Protein AF-A0A7J7DA00-F1 (afdb_monomer_lite)

Organism: Tripterygium wilfordii (NCBI:txid458696)

pLDDT: mean 71.49, std 14.01, range [32.88, 92.5]

InterPro domains:
  IPR002885 Pentatricopeptide repeat [PF01535] (1-26)
  IPR002885 Pentatricopeptide repeat [PS51375] (1-28)
  IPR002885 Pentatricopeptide repeat [TIGR00756] (1-30)
  IPR011990 Tetratricopeptide-like helical domain superfamily [G3DSA:1.25.40.10] (1-60)
  IPR011990 Tetratricopeptide-like helical domain superfamily [G3DSA:1.25.40.10] (61-172)
  IPR046960 Pentatricopeptide repeat-containing protein At4g14850-like, plant [PTHR47926] (1-162)

Foldseek 3Di:
DLLVCLVVLVLVVSVVVVVVCVVVPHDDDLSSLLSNLSSLLVPPPVLVVSLVVLCCCCVVPNVVSLDQSSLLSSLLSCLSVVNLVSNVVSQVPRPDHALSSLLSSLVSPLDDDDDVVVDDDLCPSPVSVVVCVVVVHDHDPSSLVSQCSSCVVVVVVVVNVVSVVVVVVVVVVPD

Radius of gyration: 18.1 Å; chains: 1; bounding box: 44×36×51 Å

Secondary structure (DSSP, 8-state):
-HHHHHHTT-HHHHHHHHHHHHHTTPPP-HHHHHHHHHHTTTSTTHHHHHHHHHHHHHHHH-GGG-SHHHHHHHHHHHHHHT-HHHHHHHHHH-SS--HHHHHHHHHHTTS--SSSTTS-----HHHHHHHHHHTTPPP-HHHHHHHHHHHHHHT-HHHHHHHHHHHHHHHTT--

Structure (mmCIF, N/CA/C/O backbone):
data_AF-A0A7J7DA00-F1
#
_entry.id   AF-A0A7J7DA00-F1
#
loop_
_atom_site.group_PDB
_atom_site.id
_atom_site.type_symbol
_atom_site.label_atom_id
_atom_site.label_alt_id
_atom_site.label_comp_id
_atom_site.label_asym_id
_atom_site.label_entity_id
_atom_site.label_seq_id
_atom_site.pdbx_PDB_ins_code
_atom_site.Cartn_x
_atom_site.Cartn_y
_atom_site.Cartn_z
_atom_site.occupancy
_atom_site.B_iso_or_equiv
_atom_site.auth_seq_id
_atom_site.auth_comp_id
_atom_site.auth_asym_id
_atom_site.auth_atom_id
_atom_site.pdbx_PDB_model_num
ATOM 1 N N . MET A 1 1 ? -17.900 -4.312 7.200 1.00 79.56 1 MET A N 1
ATOM 2 C CA . MET A 1 1 ? -18.636 -3.028 7.266 1.00 79.56 1 MET A CA 1
ATOM 3 C C . MET A 1 1 ? -17.811 -1.931 6.615 1.00 79.56 1 MET A C 1
ATOM 5 O O . MET A 1 1 ? -18.240 -1.470 5.575 1.00 79.56 1 MET A O 1
ATOM 9 N N . ILE A 1 2 ? -16.608 -1.619 7.118 1.00 84.06 2 ILE A N 1
ATOM 10 C CA . ILE A 1 2 ? -15.671 -0.651 6.505 1.00 84.06 2 ILE A CA 1
ATOM 11 C C . ILE A 1 2 ? -15.412 -0.944 5.014 1.00 84.06 2 ILE A C 1
ATOM 13 O O . ILE A 1 2 ? -15.634 -0.079 4.176 1.00 84.06 2 ILE A O 1
ATOM 17 N N . SER A 1 3 ? -15.076 -2.189 4.663 1.00 83.19 3 SER A N 1
ATOM 18 C CA . SER A 1 3 ? -14.908 -2.618 3.262 1.00 83.19 3 SER A CA 1
ATOM 19 C C . SER A 1 3 ? -16.155 -2.421 2.390 1.00 83.19 3 SER A C 1
ATOM 21 O O . SER A 1 3 ? -16.044 -2.146 1.202 1.00 83.19 3 SER A O 1
ATOM 23 N N . GLY A 1 4 ? -17.352 -2.526 2.974 1.00 84.12 4 GLY A N 1
ATOM 24 C CA . GLY A 1 4 ? -18.611 -2.293 2.267 1.00 84.12 4 GLY A CA 1
ATOM 25 C C . GLY A 1 4 ? -18.872 -0.813 1.989 1.00 84.12 4 GLY A C 1
ATOM 26 O O . GLY A 1 4 ? -19.427 -0.497 0.947 1.00 84.12 4 GLY A O 1
ATOM 27 N N . TYR A 1 5 ? -18.453 0.089 2.883 1.00 81.19 5 TYR A N 1
ATOM 28 C CA . TYR A 1 5 ? -18.522 1.536 2.640 1.00 81.19 5 TYR A CA 1
ATOM 29 C C . TYR A 1 5 ? -17.521 1.965 1.563 1.00 81.19 5 TYR A C 1
ATOM 31 O O . TYR A 1 5 ? -17.906 2.664 0.629 1.00 81.19 5 TYR A O 1
ATOM 39 N N . SER A 1 6 ? -16.289 1.452 1.641 1.00 81.19 6 SER A N 1
ATOM 40 C CA . SER A 1 6 ? -15.243 1.647 0.627 1.00 81.19 6 SER A CA 1
ATOM 41 C C . SER A 1 6 ? -15.719 1.229 -0.773 1.00 81.19 6 SER A C 1
ATOM 43 O O . SER A 1 6 ? -15.733 2.027 -1.704 1.00 81.19 6 SER A O 1
ATOM 45 N N . GLN A 1 7 ? -16.277 0.023 -0.914 1.00 81.56 7 GLN A N 1
ATOM 46 C CA . GLN A 1 7 ? -16.792 -0.466 -2.204 1.00 81.56 7 GLN A CA 1
ATOM 47 C C . GLN A 1 7 ? -17.951 0.356 -2.788 1.00 81.56 7 GLN A C 1
ATOM 49 O O . GLN A 1 7 ? -18.218 0.271 -3.986 1.00 81.56 7 GLN A O 1
ATOM 54 N N . MET A 1 8 ? -18.657 1.120 -1.955 1.00 83.19 8 MET A N 1
ATOM 55 C CA . MET A 1 8 ? -19.778 1.968 -2.367 1.00 83.19 8 MET A CA 1
ATOM 56 C C . MET A 1 8 ? -19.350 3.424 -2.620 1.00 83.19 8 MET A C 1
ATOM 58 O O . MET A 1 8 ? -20.204 4.251 -2.935 1.00 83.19 8 MET A O 1
ATOM 62 N N . GLY A 1 9 ? -18.052 3.737 -2.505 1.00 77.56 9 GLY A N 1
ATOM 63 C CA . GLY A 1 9 ? -17.497 5.078 -2.712 1.00 77.56 9 GLY A CA 1
ATOM 64 C C . GLY A 1 9 ? -17.714 6.034 -1.536 1.00 77.56 9 GLY A C 1
ATOM 65 O O . GLY A 1 9 ? -17.613 7.247 -1.703 1.00 77.56 9 GLY A O 1
ATOM 66 N N . TYR A 1 10 ? -18.036 5.512 -0.351 1.00 83.31 10 TYR A N 1
ATOM 67 C CA . TYR A 1 10 ? -18.192 6.294 0.879 1.00 83.31 10 TYR A CA 1
ATOM 68 C C . TYR A 1 10 ? -16.864 6.351 1.648 1.00 83.31 10 TYR A C 1
ATOM 70 O O . TYR A 1 10 ? -16.741 5.828 2.761 1.00 83.31 10 TYR A O 1
ATOM 78 N N . ALA A 1 11 ? -15.853 6.950 1.012 1.00 80.06 11 ALA A N 1
ATOM 79 C CA . ALA A 1 11 ? -14.477 7.018 1.503 1.00 80.06 11 ALA A CA 1
ATOM 80 C C . ALA A 1 11 ? -14.369 7.673 2.887 1.00 80.06 11 ALA A C 1
ATOM 82 O O . ALA A 1 11 ? -13.728 7.142 3.798 1.00 80.06 11 ALA A O 1
ATOM 83 N N . ALA A 1 12 ? -15.039 8.814 3.072 1.00 81.06 12 ALA A N 1
ATOM 84 C CA . ALA A 1 12 ? -15.002 9.571 4.319 1.00 81.06 12 ALA A CA 1
ATOM 85 C C . ALA A 1 12 ? -15.621 8.782 5.484 1.00 81.06 12 ALA A C 1
ATOM 87 O O . ALA A 1 12 ? -15.053 8.728 6.574 1.00 81.06 12 ALA A O 1
ATOM 88 N N . GLU A 1 13 ? -16.749 8.115 5.247 1.00 85.94 13 GLU A N 1
ATOM 89 C CA . GLU A 1 13 ? -17.441 7.297 6.238 1.00 85.94 13 GLU A CA 1
ATOM 90 C C . GLU A 1 13 ? -16.648 6.034 6.588 1.00 85.94 13 GLU A C 1
ATOM 92 O O . GLU A 1 13 ? -16.599 5.642 7.756 1.00 85.94 13 GLU A O 1
ATOM 97 N N . ALA A 1 14 ? -15.996 5.402 5.604 1.00 86.94 14 ALA A N 1
ATOM 98 C CA . ALA A 1 14 ? -15.120 4.254 5.835 1.00 86.94 14 ALA A CA 1
ATOM 99 C C . ALA A 1 14 ? -13.934 4.626 6.742 1.00 86.94 14 ALA A C 1
ATOM 101 O O . ALA A 1 14 ? -13.617 3.896 7.685 1.00 86.94 14 ALA A O 1
ATOM 102 N N . VAL A 1 15 ? -13.326 5.788 6.493 1.00 83.94 15 VAL A N 1
ATOM 103 C CA . VAL A 1 15 ? -12.248 6.353 7.311 1.00 83.94 15 VAL A CA 1
ATOM 104 C C . VAL A 1 15 ? -12.732 6.720 8.717 1.00 83.94 15 VAL A C 1
ATOM 106 O O . VAL A 1 15 ? -12.056 6.409 9.697 1.00 83.94 15 VAL A O 1
ATOM 109 N N . GLU A 1 16 ? -13.900 7.351 8.847 1.00 86.62 16 GLU A N 1
ATOM 110 C CA . GLU A 1 16 ? -14.461 7.708 10.155 1.00 86.62 16 GLU A CA 1
ATOM 111 C C . GLU A 1 16 ? -14.740 6.455 10.997 1.00 86.62 16 GLU A C 1
ATOM 113 O O . GLU A 1 16 ? -14.375 6.386 12.173 1.00 86.62 16 GLU A O 1
ATOM 118 N N . LEU A 1 17 ? -15.335 5.429 10.382 1.00 89.00 17 LEU A N 1
ATOM 119 C CA . LEU A 1 17 ? -15.572 4.134 11.017 1.00 89.00 17 LEU A CA 1
ATOM 120 C C . LEU A 1 17 ? -14.273 3.466 11.464 1.00 89.00 17 LEU A C 1
ATOM 122 O O . LEU A 1 17 ? -14.231 2.876 12.543 1.00 89.00 17 LEU A O 1
ATOM 126 N N . PHE A 1 18 ? -13.216 3.577 10.664 1.00 88.56 18 PHE A N 1
ATOM 127 C CA . PHE A 1 18 ? -11.895 3.090 11.034 1.00 88.56 18 PHE A CA 1
ATOM 128 C C . PHE A 1 18 ? -11.304 3.854 12.229 1.00 88.56 18 PHE A C 1
ATOM 130 O O . PHE A 1 18 ? -10.743 3.238 13.135 1.00 88.56 18 PHE A O 1
ATOM 137 N N . GLY A 1 19 ? -11.470 5.178 12.274 1.00 88.00 19 GLY A N 1
ATOM 138 C CA . GLY A 1 19 ? -11.082 5.996 13.425 1.00 88.00 19 GLY A CA 1
ATOM 139 C C . GLY A 1 19 ? -11.775 5.539 14.710 1.00 88.00 19 GLY A C 1
ATOM 140 O O . GLY A 1 19 ? -11.104 5.230 15.693 1.00 88.00 19 GLY A O 1
ATOM 141 N N . ARG A 1 20 ? -13.104 5.383 14.669 1.00 90.50 20 ARG A N 1
ATOM 142 C CA . ARG A 1 20 ? -13.893 4.901 15.817 1.00 90.50 20 ARG A CA 1
ATOM 143 C C . ARG A 1 20 ? -13.506 3.490 16.248 1.00 90.50 20 ARG A C 1
ATOM 145 O O . ARG A 1 20 ? -13.343 3.241 17.434 1.00 90.5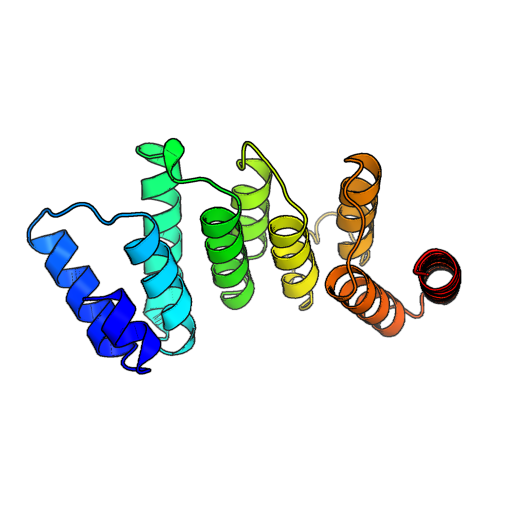0 20 ARG A O 1
ATOM 152 N N . MET A 1 21 ? -13.290 2.581 15.294 1.00 90.69 21 MET A N 1
ATOM 153 C CA . MET A 1 21 ? -12.823 1.220 15.575 1.00 90.69 21 MET A CA 1
ATOM 154 C C . MET A 1 21 ? -11.542 1.226 16.423 1.00 90.69 21 MET A C 1
ATOM 156 O O . MET A 1 21 ? -11.424 0.454 17.373 1.00 90.69 21 MET A O 1
ATOM 160 N N . ARG A 1 22 ? -10.604 2.125 16.103 1.00 88.31 22 ARG A N 1
ATOM 161 C CA . ARG A 1 22 ? -9.348 2.283 16.844 1.00 88.31 22 ARG A CA 1
ATOM 162 C C . ARG A 1 22 ? -9.550 2.910 18.221 1.00 88.31 22 ARG A C 1
ATOM 164 O O . ARG A 1 22 ? -8.912 2.466 19.171 1.00 88.31 22 ARG A O 1
ATOM 171 N N . GLU A 1 23 ? -10.407 3.924 18.335 1.00 89.94 23 GLU A N 1
ATOM 172 C CA . GLU A 1 23 ? -10.745 4.565 19.617 1.00 89.94 23 GLU A CA 1
ATOM 173 C C . GLU A 1 23 ? -11.422 3.590 20.587 1.00 89.94 23 GLU A C 1
ATOM 175 O O . GLU A 1 23 ? -11.112 3.583 21.777 1.00 89.94 23 GLU A O 1
ATOM 180 N N . ASP A 1 24 ? -12.266 2.704 20.059 1.00 92.50 24 ASP A N 1
ATOM 181 C CA . ASP A 1 24 ? -12.930 1.637 20.810 1.00 92.50 24 ASP A CA 1
ATOM 182 C C . ASP A 1 24 ? -11.985 0.461 21.149 1.00 92.50 24 ASP A C 1
ATOM 184 O O . ASP A 1 24 ? -12.378 -0.483 21.838 1.00 92.50 24 ASP A O 1
ATOM 188 N N . GLY A 1 25 ? -10.727 0.507 20.695 1.00 86.94 25 GLY A N 1
ATOM 189 C CA . GLY A 1 25 ? -9.692 -0.481 21.006 1.00 86.94 25 GLY A CA 1
ATOM 190 C C . GLY A 1 25 ? -9.754 -1.766 20.178 1.00 86.94 25 GLY A C 1
ATOM 191 O O . GLY A 1 25 ? -9.120 -2.756 20.547 1.00 86.94 25 GLY A O 1
ATOM 192 N N . PHE A 1 26 ? -10.495 -1.780 19.069 1.00 88.38 26 PHE A N 1
ATOM 193 C CA . PHE A 1 26 ? -10.525 -2.922 18.160 1.00 88.38 26 PHE A CA 1
ATOM 194 C C . PHE A 1 26 ? -9.336 -2.888 17.193 1.00 88.38 26 PHE A C 1
ATOM 196 O O . PHE A 1 26 ? -9.024 -1.861 16.589 1.00 88.38 26 PHE A O 1
ATOM 203 N N . GLU A 1 27 ? -8.689 -4.039 17.007 1.00 85.69 27 GLU A N 1
ATOM 204 C CA . GLU A 1 27 ? -7.587 -4.176 16.053 1.00 85.69 27 GLU A CA 1
ATOM 205 C C . GLU A 1 27 ? -8.111 -4.397 14.629 1.00 85.69 27 GLU A C 1
ATOM 207 O O . GLU A 1 27 ? -8.943 -5.287 14.419 1.00 85.69 27 GLU A O 1
ATOM 212 N N . PRO A 1 28 ? -7.637 -3.621 13.639 1.00 87.50 28 PRO A N 1
ATOM 213 C CA . PRO A 1 28 ? -8.006 -3.837 12.251 1.00 87.50 28 PRO A CA 1
ATOM 214 C C . PRO A 1 28 ? -7.351 -5.100 11.690 1.00 87.50 28 PRO A C 1
ATOM 216 O O . PRO A 1 28 ? -6.196 -5.411 11.987 1.00 87.50 28 PRO A O 1
ATOM 219 N N . ASP A 1 29 ? -8.098 -5.810 10.849 1.00 87.19 29 ASP A N 1
ATOM 220 C CA . ASP A 1 29 ? -7.594 -6.938 10.070 1.00 87.19 29 ASP A CA 1
ATOM 221 C C . ASP A 1 29 ? -7.036 -6.483 8.709 1.00 87.19 29 ASP A C 1
ATOM 223 O O . ASP A 1 29 ? -7.133 -5.314 8.324 1.00 87.19 29 ASP A O 1
ATOM 227 N N . GLU A 1 30 ? -6.445 -7.420 7.965 1.00 85.56 30 GLU A N 1
ATOM 228 C CA . GLU A 1 30 ? -5.869 -7.163 6.640 1.00 85.56 30 GLU A CA 1
ATOM 229 C C . GLU A 1 30 ? -6.869 -6.485 5.693 1.00 85.56 30 GLU A C 1
ATOM 231 O O . GLU A 1 30 ? -6.546 -5.484 5.057 1.00 85.56 30 GLU A O 1
ATOM 236 N N . ILE A 1 31 ? -8.097 -7.007 5.628 1.00 87.19 31 ILE A N 1
ATOM 237 C CA . ILE A 1 31 ? -9.137 -6.515 4.720 1.00 87.19 31 ILE A CA 1
ATOM 238 C C . ILE A 1 31 ? -9.513 -5.080 5.084 1.00 87.19 31 ILE A C 1
ATOM 240 O O . ILE A 1 31 ? -9.673 -4.240 4.197 1.00 87.19 31 ILE A O 1
ATOM 244 N N . THR A 1 32 ? -9.639 -4.786 6.376 1.00 88.38 32 THR A N 1
ATOM 245 C CA . THR A 1 32 ? -9.924 -3.443 6.879 1.00 88.38 32 THR A CA 1
ATOM 246 C C . THR A 1 32 ? -8.815 -2.481 6.477 1.00 88.38 32 THR A C 1
ATOM 248 O O . THR A 1 32 ? -9.102 -1.446 5.884 1.00 88.38 32 THR A O 1
ATOM 251 N N . LEU A 1 33 ? -7.555 -2.840 6.726 1.00 87.31 33 LEU A N 1
ATOM 252 C CA . LEU A 1 33 ? -6.402 -2.005 6.394 1.00 87.31 33 LEU A CA 1
ATOM 253 C C . LEU A 1 33 ? -6.295 -1.735 4.886 1.00 87.31 33 LEU A C 1
ATOM 255 O O . LEU A 1 33 ? -6.186 -0.578 4.490 1.00 87.31 33 LEU A O 1
ATOM 259 N N . VAL A 1 34 ? -6.395 -2.769 4.042 1.00 86.56 34 VAL A N 1
ATOM 260 C CA . VAL A 1 34 ? -6.352 -2.608 2.576 1.00 86.56 34 VAL A CA 1
ATOM 261 C C . VAL A 1 34 ? -7.507 -1.738 2.080 1.00 86.56 34 VAL A C 1
ATOM 263 O O . VAL A 1 34 ? -7.293 -0.873 1.234 1.00 86.56 34 VAL A O 1
ATOM 266 N N . SER A 1 35 ? -8.715 -1.925 2.623 1.00 86.56 35 SER A N 1
ATOM 267 C CA . SER A 1 35 ? -9.882 -1.127 2.225 1.00 86.56 35 SER A CA 1
ATOM 268 C C . SER A 1 35 ? -9.661 0.354 2.528 1.00 86.56 35 SER A C 1
ATOM 270 O O . SER A 1 35 ? -9.833 1.189 1.651 1.00 86.56 35 SER A O 1
ATOM 272 N N . VAL A 1 36 ? -9.220 0.693 3.743 1.00 85.81 36 VAL A N 1
ATOM 273 C CA . VAL A 1 36 ? -9.035 2.100 4.142 1.00 85.81 36 VAL A CA 1
ATOM 274 C C . VAL A 1 36 ? -7.845 2.737 3.409 1.00 85.81 36 VAL A C 1
ATOM 276 O O . VAL A 1 36 ? -7.928 3.901 3.027 1.00 85.81 36 VAL A O 1
ATOM 279 N N . LEU A 1 37 ? -6.770 1.984 3.134 1.00 84.31 37 LEU A N 1
ATOM 280 C CA . LEU A 1 37 ? -5.656 2.457 2.295 1.00 84.31 37 LEU A CA 1
ATOM 281 C C . LEU A 1 37 ? -6.097 2.777 0.853 1.00 84.31 37 LEU A C 1
ATOM 283 O O . LEU A 1 37 ? -5.520 3.667 0.230 1.00 84.31 37 LEU A O 1
ATOM 287 N N . GLY A 1 38 ? -7.114 2.086 0.327 1.00 79.44 38 GLY A N 1
ATOM 288 C CA . GLY A 1 38 ? -7.700 2.370 -0.987 1.00 79.44 38 GLY A CA 1
ATOM 289 C C . GLY A 1 38 ? -8.454 3.703 -1.038 1.00 79.44 38 GLY A C 1
ATOM 290 O O . GLY A 1 38 ? -8.290 4.462 -1.990 1.00 79.44 38 GLY A O 1
ATOM 291 N N . GLU A 1 39 ? -9.198 4.025 0.023 1.00 76.38 39 GLU A N 1
ATOM 292 C CA . GLU A 1 39 ? -10.002 5.256 0.141 1.00 76.38 39 GLU A CA 1
ATOM 293 C C . GLU A 1 39 ? -9.163 6.525 0.367 1.00 76.38 39 GLU A C 1
ATOM 295 O O . GLU A 1 39 ? -9.647 7.651 0.257 1.00 76.38 39 GLU A O 1
ATOM 300 N N . CYS A 1 40 ? -7.877 6.363 0.676 1.00 68.69 40 CYS A N 1
ATOM 301 C CA . CYS A 1 40 ? -6.957 7.456 0.979 1.00 68.69 40 CYS A CA 1
ATOM 302 C C . CYS A 1 40 ? -6.681 8.407 -0.204 1.00 68.69 40 CYS A C 1
ATOM 304 O O . CYS A 1 40 ? -6.041 9.442 -0.017 1.00 68.69 40 CYS A O 1
ATOM 306 N N . GLU A 1 41 ? -7.144 8.078 -1.413 1.00 64.06 41 GLU A N 1
ATOM 307 C CA . GLU A 1 41 ? -7.083 8.967 -2.578 1.00 64.06 41 GLU A CA 1
ATOM 308 C C . GLU A 1 41 ? -8.058 10.150 -2.466 1.00 64.06 41 GLU A C 1
ATOM 310 O O . GLU A 1 41 ? -7.699 11.266 -2.842 1.00 64.06 41 GLU A O 1
ATOM 315 N N . ASP A 1 42 ? -9.232 9.933 -1.867 1.00 59.94 42 ASP A N 1
ATOM 316 C CA . ASP A 1 42 ? -10.304 10.933 -1.795 1.00 59.94 42 ASP A CA 1
ATOM 317 C C . ASP A 1 42 ? -10.208 11.838 -0.555 1.00 59.94 42 ASP A C 1
ATOM 319 O O . ASP A 1 42 ? -10.825 12.905 -0.498 1.00 59.94 42 ASP A O 1
ATOM 323 N N . VAL A 1 43 ? -9.406 11.449 0.444 1.00 58.47 43 VAL A N 1
ATOM 324 C CA . VAL A 1 43 ? -9.367 12.096 1.767 1.00 58.47 43 VAL A CA 1
ATOM 325 C C . VAL A 1 43 ? -7.982 12.691 2.075 1.00 58.47 43 VAL A C 1
ATOM 327 O O . VAL A 1 43 ? -7.289 12.262 2.992 1.00 58.47 43 VAL A O 1
ATOM 330 N N . GLY A 1 44 ? -7.589 13.713 1.304 1.00 64.56 44 GLY A N 1
ATOM 331 C CA . GLY A 1 44 ? -6.499 14.682 1.564 1.00 64.56 44 GLY A CA 1
ATOM 332 C C . GLY A 1 44 ? -5.376 14.294 2.554 1.00 64.56 44 GLY A C 1
ATOM 333 O O . GLY A 1 44 ? -4.610 13.364 2.312 1.00 64.56 44 GLY A O 1
ATOM 334 N N . ASP A 1 45 ? -5.246 15.050 3.658 1.00 61.41 45 ASP A N 1
ATOM 335 C CA . ASP A 1 45 ? -4.177 14.934 4.686 1.00 61.41 45 ASP A CA 1
ATOM 336 C C . ASP A 1 45 ? -4.179 13.607 5.468 1.00 61.41 45 ASP A C 1
ATOM 338 O O . ASP A 1 45 ? -3.219 13.261 6.167 1.00 61.41 45 ASP A O 1
ATOM 342 N N . LEU A 1 46 ? -5.254 12.832 5.343 1.00 65.19 46 LEU A N 1
ATOM 343 C CA . LEU A 1 46 ? -5.386 11.533 5.990 1.00 65.19 46 LEU A CA 1
ATOM 344 C C . LEU A 1 46 ? -4.457 10.489 5.353 1.00 65.19 46 LEU A C 1
ATOM 346 O O . LEU A 1 46 ? -4.075 9.515 5.994 1.00 65.19 46 LEU A O 1
ATOM 350 N N . ARG A 1 47 ? -4.022 10.751 4.116 1.00 63.88 47 ARG A N 1
ATOM 351 C CA . ARG A 1 47 ? -3.141 9.902 3.314 1.00 63.88 47 ARG A CA 1
ATOM 352 C C . ARG A 1 47 ? -1.781 9.639 3.967 1.00 63.88 47 ARG A C 1
ATOM 354 O O . ARG A 1 47 ? -1.361 8.494 4.063 1.00 63.88 47 ARG A O 1
ATOM 361 N N . LEU A 1 48 ? -1.120 10.676 4.485 1.00 65.06 48 LEU A N 1
ATOM 362 C CA . LEU A 1 48 ? 0.195 10.535 5.128 1.00 65.06 48 LEU A CA 1
ATOM 363 C C . LEU A 1 48 ? 0.090 9.915 6.527 1.00 65.06 48 LEU A C 1
ATOM 365 O O . LEU A 1 48 ? 0.905 9.080 6.913 1.00 65.06 48 LEU A O 1
ATOM 369 N N . THR A 1 49 ? -0.929 10.311 7.289 1.00 72.81 49 THR A N 1
ATOM 370 C CA . THR A 1 49 ? -1.100 9.874 8.681 1.00 72.81 49 THR A CA 1
ATOM 371 C C . THR A 1 49 ? -1.573 8.428 8.779 1.00 72.81 49 THR A C 1
ATOM 373 O O . THR A 1 49 ? -1.060 7.679 9.611 1.00 72.81 49 THR A O 1
ATOM 376 N N . LEU A 1 50 ? -2.501 8.009 7.914 1.00 79.12 50 LEU A N 1
ATOM 377 C CA . LEU A 1 50 ? -2.955 6.624 7.859 1.00 79.12 50 LEU A CA 1
ATOM 378 C C . LEU A 1 50 ? -1.851 5.702 7.351 1.00 79.12 50 LEU A C 1
ATOM 380 O O . LEU A 1 50 ? -1.620 4.656 7.946 1.00 79.12 50 LEU A O 1
ATOM 384 N N . GLY A 1 51 ? -1.160 6.105 6.285 1.00 78.88 51 GLY A N 1
ATOM 385 C CA . GLY A 1 51 ? -0.080 5.331 5.693 1.00 78.88 51 GLY A CA 1
ATOM 386 C C . GLY A 1 51 ? 1.037 5.014 6.675 1.00 78.88 51 GLY A C 1
ATOM 387 O O . GLY A 1 51 ? 1.334 3.846 6.923 1.00 78.88 51 GLY A O 1
ATOM 388 N N . SER A 1 52 ? 1.581 6.055 7.313 1.00 79.00 52 SER A N 1
ATOM 389 C CA . SER A 1 52 ? 2.625 5.898 8.331 1.00 79.00 52 SER A CA 1
ATOM 390 C C . SER A 1 52 ? 2.149 5.071 9.526 1.00 79.00 52 SER A C 1
ATOM 392 O O . SER A 1 52 ? 2.892 4.222 10.015 1.00 79.00 52 SER A O 1
ATOM 394 N N . TRP A 1 53 ? 0.908 5.276 9.985 1.00 85.94 53 TRP A N 1
ATOM 395 C CA . TRP A 1 53 ? 0.361 4.485 11.087 1.00 85.94 53 TRP A CA 1
ATOM 396 C C . TRP A 1 53 ? 0.211 3.008 10.712 1.00 85.94 53 TRP A C 1
ATOM 398 O O . TRP A 1 53 ? 0.581 2.143 11.502 1.00 85.94 53 TRP A O 1
ATOM 408 N N . THR A 1 54 ? -0.305 2.705 9.518 1.00 84.50 54 THR A N 1
ATOM 409 C CA . THR A 1 54 ? -0.473 1.324 9.055 1.00 84.50 54 THR A CA 1
ATOM 410 C C . THR A 1 54 ? 0.878 0.654 8.830 1.00 84.50 54 THR A C 1
ATOM 412 O O . THR A 1 54 ? 1.040 -0.499 9.229 1.00 84.50 54 THR A O 1
ATOM 415 N N . GLU A 1 55 ? 1.870 1.358 8.269 1.00 83.31 55 GLU A N 1
ATOM 416 C CA . GLU A 1 55 ? 3.237 0.834 8.172 1.00 83.31 55 GLU A CA 1
ATOM 417 C C . GLU A 1 55 ? 3.777 0.495 9.567 1.00 83.31 55 GLU A C 1
ATOM 419 O O . GLU A 1 55 ? 4.221 -0.629 9.790 1.00 83.31 55 GLU A O 1
ATOM 424 N N . GLU A 1 56 ? 3.707 1.422 10.526 1.00 84.81 56 GLU A N 1
ATOM 425 C CA . GLU A 1 56 ? 4.199 1.196 11.890 1.00 84.81 56 GLU A CA 1
ATOM 426 C C . GLU A 1 56 ? 3.454 0.049 12.589 1.00 84.81 56 GLU A C 1
ATOM 428 O O . GLU A 1 56 ? 4.078 -0.793 13.237 1.00 84.81 56 GLU A O 1
ATOM 433 N N . PHE A 1 57 ? 2.136 -0.039 12.411 1.00 86.38 57 PHE A N 1
ATOM 434 C CA . PHE A 1 57 ? 1.304 -1.098 12.976 1.00 86.38 57 PHE A CA 1
ATOM 435 C C . PHE A 1 57 ? 1.693 -2.482 12.437 1.00 86.38 57 PHE A C 1
ATOM 437 O O . PHE A 1 57 ? 1.928 -3.415 13.215 1.00 86.38 57 PHE A O 1
ATOM 444 N N . VAL A 1 58 ? 1.815 -2.612 11.112 1.00 84.69 58 VAL A N 1
ATOM 445 C CA . VAL A 1 58 ? 2.176 -3.876 10.458 1.00 84.69 58 VAL A CA 1
ATOM 446 C C . VAL A 1 58 ? 3.627 -4.248 10.768 1.00 84.69 58 VAL A C 1
ATOM 448 O O . VAL A 1 58 ? 3.900 -5.376 11.177 1.00 84.69 58 VAL A O 1
ATOM 451 N N . MET A 1 59 ? 4.560 -3.303 10.646 1.00 80.19 59 MET A N 1
ATOM 452 C CA . MET A 1 59 ? 5.991 -3.548 10.853 1.00 80.19 59 MET A CA 1
ATOM 453 C C . MET A 1 59 ? 6.365 -3.773 12.321 1.00 80.19 59 MET A C 1
ATOM 455 O O . MET A 1 59 ? 7.292 -4.530 12.604 1.00 80.19 59 MET A O 1
ATOM 459 N N . GLY A 1 60 ? 5.684 -3.100 13.249 1.00 78.56 60 GLY A N 1
ATOM 460 C CA . GLY A 1 60 ? 5.993 -3.149 14.676 1.00 78.56 60 GLY A CA 1
ATOM 461 C C . GLY A 1 60 ? 5.422 -4.377 15.373 1.00 78.56 60 GLY A C 1
ATOM 462 O O . GLY A 1 60 ? 6.110 -4.982 16.190 1.00 78.56 60 GLY A O 1
ATOM 463 N N . ASN A 1 61 ? 4.185 -4.765 15.038 1.00 74.12 61 ASN A N 1
ATOM 464 C CA . ASN A 1 61 ? 3.438 -5.743 15.835 1.00 74.12 61 ASN A CA 1
ATOM 465 C C . ASN A 1 61 ? 2.745 -6.846 15.022 1.00 74.12 61 ASN A C 1
ATOM 467 O O . ASN A 1 61 ? 2.281 -7.815 15.621 1.00 74.12 61 ASN A O 1
ATOM 471 N N . LYS A 1 62 ? 2.642 -6.723 13.691 1.00 79.56 62 LYS A N 1
ATOM 472 C CA . LYS A 1 62 ? 1.789 -7.595 12.862 1.00 79.56 62 LYS A CA 1
ATOM 473 C C . LYS A 1 62 ? 2.435 -7.970 11.522 1.00 79.56 62 LYS A C 1
ATOM 475 O O . LYS A 1 62 ? 1.783 -7.941 10.483 1.00 79.56 62 LYS A O 1
ATOM 480 N N . MET A 1 63 ? 3.708 -8.375 11.538 1.00 73.12 63 MET A N 1
ATOM 481 C CA . MET A 1 63 ? 4.453 -8.786 10.330 1.00 73.12 63 MET A CA 1
ATOM 482 C C . MET A 1 63 ? 3.767 -9.913 9.537 1.00 73.12 63 MET A C 1
ATOM 484 O O . MET A 1 63 ? 3.984 -10.042 8.338 1.00 73.12 63 MET A O 1
ATOM 488 N N . GLU A 1 64 ? 2.915 -10.712 10.180 1.00 78.81 64 GLU A N 1
ATOM 489 C CA . GLU A 1 64 ? 2.075 -11.725 9.526 1.00 78.81 64 GLU A CA 1
ATOM 490 C C . GLU A 1 64 ? 1.050 -11.143 8.537 1.00 78.81 64 GLU A C 1
ATOM 492 O O . GLU A 1 64 ? 0.680 -11.819 7.581 1.00 78.81 64 GLU A O 1
ATOM 497 N N . LEU A 1 65 ? 0.641 -9.881 8.720 1.00 78.31 65 LEU A N 1
ATOM 498 C CA . LEU A 1 65 ? -0.225 -9.153 7.788 1.00 78.31 65 LEU A CA 1
ATOM 499 C C . LEU A 1 65 ? 0.551 -8.622 6.571 1.00 78.31 65 LEU A C 1
ATOM 501 O O . LEU A 1 65 ? -0.063 -8.200 5.594 1.00 78.31 65 LEU A O 1
ATOM 505 N N . MET A 1 66 ? 1.891 -8.638 6.602 1.00 82.12 66 MET A N 1
ATOM 506 C CA . MET A 1 66 ? 2.743 -8.160 5.508 1.00 82.12 66 MET A CA 1
ATOM 507 C C . MET A 1 66 ? 2.841 -9.205 4.389 1.00 82.12 66 MET A C 1
ATOM 509 O O . MET A 1 66 ? 3.864 -9.868 4.193 1.00 82.12 66 MET A O 1
ATOM 513 N N . ASN A 1 67 ? 1.753 -9.350 3.640 1.00 83.62 67 ASN A N 1
ATOM 514 C CA . ASN A 1 67 ? 1.691 -10.153 2.425 1.00 83.62 67 ASN A CA 1
ATOM 515 C C . ASN A 1 67 ? 1.782 -9.271 1.164 1.00 83.62 67 ASN A C 1
ATOM 517 O O . ASN A 1 67 ? 1.916 -8.047 1.238 1.00 83.62 67 ASN A O 1
ATOM 521 N N . SER A 1 68 ? 1.726 -9.891 -0.016 1.00 82.62 68 SER A N 1
ATOM 522 C CA . SER A 1 68 ? 1.848 -9.175 -1.290 1.00 82.62 68 SER A CA 1
ATOM 523 C C . SER A 1 68 ? 0.721 -8.167 -1.538 1.00 82.62 68 SER A C 1
ATOM 525 O O . SER A 1 68 ? 0.992 -7.117 -2.114 1.00 82.62 68 SER A O 1
ATOM 527 N N . TYR A 1 69 ? -0.497 -8.420 -1.047 1.00 84.00 69 TYR A N 1
ATOM 528 C CA . TYR A 1 69 ? -1.619 -7.483 -1.155 1.00 84.00 69 TYR A CA 1
ATOM 529 C C . TYR A 1 69 ? -1.413 -6.263 -0.256 1.00 84.00 69 TYR A C 1
ATOM 531 O O . TYR A 1 69 ? -1.407 -5.141 -0.759 1.00 84.00 69 TYR A O 1
ATOM 539 N N . MET A 1 70 ? -1.149 -6.474 1.035 1.00 86.69 70 MET A N 1
ATOM 540 C CA . MET A 1 70 ? -0.882 -5.400 1.996 1.00 86.69 70 MET A CA 1
ATOM 541 C C . MET A 1 70 ? 0.304 -4.533 1.570 1.00 86.69 70 MET A C 1
ATOM 543 O O . MET A 1 70 ? 0.201 -3.309 1.520 1.00 86.69 70 MET A O 1
ATOM 547 N N . GLY A 1 71 ? 1.425 -5.163 1.209 1.00 85.56 71 GLY A N 1
ATOM 548 C CA . GLY A 1 71 ? 2.608 -4.432 0.770 1.00 85.56 71 GLY A CA 1
ATOM 549 C C . GLY A 1 71 ? 2.371 -3.675 -0.533 1.00 85.56 71 GLY A C 1
ATOM 550 O O . GLY A 1 71 ? 2.804 -2.534 -0.649 1.00 85.56 71 GLY A O 1
ATOM 551 N N . SER A 1 72 ? 1.620 -4.246 -1.485 1.00 84.94 72 SER A N 1
ATOM 552 C CA . SER A 1 72 ? 1.236 -3.510 -2.695 1.00 84.94 72 SER A CA 1
ATOM 553 C C . SER A 1 72 ? 0.344 -2.306 -2.384 1.00 84.94 72 SER A C 1
ATOM 555 O O . SER A 1 72 ? 0.572 -1.248 -2.956 1.00 84.94 72 SER A O 1
ATOM 557 N N . ALA A 1 73 ? -0.599 -2.422 -1.441 1.00 86.31 73 ALA A N 1
ATOM 558 C CA . ALA A 1 73 ? -1.477 -1.325 -1.033 1.00 86.31 73 ALA A CA 1
ATOM 559 C C . ALA A 1 73 ? -0.708 -0.194 -0.330 1.00 86.31 73 ALA A C 1
ATOM 561 O O . ALA A 1 73 ? -0.950 0.977 -0.612 1.00 86.31 73 ALA A O 1
ATOM 562 N N . LEU A 1 74 ? 0.253 -0.533 0.537 1.00 84.94 74 LEU A N 1
ATOM 563 C CA . LEU A 1 74 ? 1.137 0.441 1.183 1.00 84.94 74 LEU A CA 1
ATOM 564 C C . LEU A 1 74 ? 2.041 1.152 0.168 1.00 84.94 74 LEU A C 1
ATOM 566 O O . LEU A 1 74 ? 2.085 2.376 0.159 1.00 84.94 74 LEU A O 1
ATOM 570 N N . ILE A 1 75 ? 2.687 0.409 -0.738 1.00 83.19 75 ILE A N 1
ATOM 571 C CA . ILE A 1 75 ? 3.512 0.980 -1.818 1.00 83.19 75 ILE A CA 1
ATOM 572 C C . ILE A 1 75 ? 2.674 1.883 -2.731 1.00 83.19 75 ILE A C 1
ATOM 574 O O . ILE A 1 75 ? 3.134 2.950 -3.137 1.00 83.19 75 ILE A O 1
ATOM 578 N N . ASP A 1 76 ? 1.451 1.468 -3.068 1.00 81.00 76 ASP A N 1
ATOM 579 C CA . ASP A 1 76 ? 0.540 2.249 -3.904 1.00 81.00 76 ASP A CA 1
ATOM 580 C C . ASP A 1 76 ? 0.144 3.559 -3.217 1.00 81.00 76 ASP A C 1
ATOM 582 O O . ASP A 1 76 ? 0.191 4.622 -3.837 1.00 81.00 76 ASP A O 1
ATOM 586 N N . MET A 1 77 ? -0.175 3.494 -1.924 1.00 79.62 77 MET A N 1
ATOM 587 C CA . MET A 1 77 ? -0.524 4.649 -1.103 1.00 79.62 77 MET A CA 1
ATOM 588 C C . MET A 1 77 ? 0.672 5.602 -0.920 1.00 79.62 77 MET A C 1
ATOM 590 O O . MET A 1 77 ? 0.533 6.794 -1.198 1.00 79.62 77 MET A O 1
ATOM 594 N N . ASP A 1 78 ? 1.858 5.094 -0.570 1.00 75.50 78 ASP A N 1
ATOM 595 C CA . ASP A 1 78 ? 3.093 5.883 -0.433 1.00 75.50 78 ASP A CA 1
ATOM 596 C C . ASP A 1 78 ? 3.495 6.524 -1.770 1.00 75.50 78 ASP A C 1
ATOM 598 O O . ASP A 1 78 ? 3.868 7.698 -1.849 1.00 75.50 78 ASP A O 1
ATOM 602 N N . GLY A 1 79 ? 3.333 5.775 -2.860 1.00 71.56 79 GLY A N 1
ATOM 603 C CA . GLY A 1 79 ? 3.532 6.254 -4.219 1.00 71.56 79 GLY A CA 1
ATOM 604 C C . GLY A 1 79 ? 2.557 7.366 -4.606 1.00 71.56 79 GLY A C 1
ATOM 605 O O . GLY A 1 79 ? 2.972 8.379 -5.169 1.00 71.56 79 GLY A O 1
ATOM 606 N N . LYS A 1 80 ? 1.267 7.232 -4.266 1.00 69.94 80 LYS A N 1
ATOM 607 C CA . LYS A 1 80 ? 0.268 8.304 -4.429 1.00 69.94 80 LYS A CA 1
ATOM 608 C C . LYS A 1 80 ? 0.629 9.530 -3.583 1.00 69.94 80 LYS A C 1
ATOM 610 O O . LYS A 1 80 ? 0.432 10.655 -4.046 1.00 69.94 80 LYS A O 1
ATOM 615 N N . CYS A 1 81 ? 1.188 9.326 -2.386 1.00 67.12 81 CYS A N 1
ATOM 616 C CA . CYS A 1 81 ? 1.742 10.365 -1.510 1.00 67.12 81 CYS A CA 1
ATOM 617 C C . CYS A 1 81 ? 2.930 11.129 -2.098 1.00 67.12 81 CYS A C 1
ATOM 619 O O . CYS A 1 81 ? 3.225 12.225 -1.623 1.00 67.12 81 CYS A O 1
ATOM 621 N N . GLY A 1 82 ? 3.592 10.581 -3.119 1.00 69.06 82 GLY A N 1
ATOM 622 C CA . GLY A 1 82 ? 4.889 11.068 -3.578 1.00 69.06 82 GLY A CA 1
ATOM 623 C C . GLY A 1 82 ? 6.031 10.720 -2.617 1.00 69.06 82 GLY A C 1
ATOM 624 O O . GLY A 1 82 ? 7.159 11.151 -2.843 1.00 69.06 82 GLY A O 1
ATOM 625 N N . ASP A 1 83 ? 5.771 9.927 -1.571 1.00 71.62 83 ASP A N 1
ATOM 626 C CA . ASP A 1 83 ? 6.794 9.438 -0.647 1.00 71.62 83 ASP A CA 1
ATOM 627 C C . ASP A 1 83 ? 7.357 8.098 -1.133 1.00 71.62 83 ASP A C 1
ATOM 629 O O . ASP A 1 83 ? 7.171 7.028 -0.551 1.00 71.62 83 ASP A O 1
ATOM 633 N N . LEU A 1 84 ? 8.093 8.172 -2.240 1.00 71.50 84 LEU A N 1
ATOM 634 C CA . LEU A 1 84 ? 8.747 7.011 -2.847 1.00 71.50 84 LEU A CA 1
ATOM 635 C C . LEU A 1 84 ? 9.800 6.375 -1.921 1.00 71.50 84 LEU A C 1
ATOM 637 O O . LEU A 1 84 ? 10.154 5.208 -2.090 1.00 71.50 84 LEU A O 1
ATOM 641 N N . VAL A 1 85 ? 10.293 7.119 -0.924 1.00 74.56 85 VAL A N 1
ATOM 642 C CA . VAL A 1 85 ? 11.257 6.612 0.060 1.00 74.56 85 VAL A CA 1
ATOM 643 C C . VAL A 1 85 ? 10.584 5.622 1.007 1.00 74.56 85 VAL A C 1
ATOM 645 O O . VAL A 1 85 ? 11.164 4.574 1.305 1.00 74.56 85 VAL A O 1
ATOM 648 N N . SER A 1 86 ? 9.378 5.936 1.477 1.00 75.44 86 SER A N 1
ATOM 649 C CA . SER A 1 86 ? 8.585 5.025 2.310 1.00 75.44 86 SER A CA 1
ATOM 650 C C . SER A 1 86 ? 8.132 3.804 1.504 1.00 75.44 86 SER A C 1
ATOM 652 O O . SER A 1 86 ? 8.386 2.677 1.933 1.00 75.44 86 SER A O 1
ATOM 654 N N . ALA A 1 87 ? 7.695 4.002 0.254 1.00 76.94 87 ALA A N 1
ATOM 655 C CA . ALA A 1 87 ? 7.352 2.906 -0.657 1.00 76.94 87 ALA A CA 1
ATOM 656 C C . ALA A 1 87 ? 8.509 1.901 -0.850 1.00 76.94 87 ALA A C 1
ATOM 658 O O . ALA A 1 87 ? 8.324 0.686 -0.734 1.00 76.94 87 ALA A O 1
ATOM 659 N N . GLY A 1 88 ? 9.729 2.394 -1.103 1.00 76.81 88 GLY A N 1
ATOM 660 C CA . GLY A 1 88 ? 10.918 1.545 -1.236 1.00 76.81 88 GLY A CA 1
ATOM 661 C C . GLY A 1 88 ? 11.260 0.797 0.056 1.00 76.81 88 GLY A C 1
ATOM 662 O O . GLY A 1 88 ? 11.604 -0.384 0.028 1.00 76.81 88 GLY A O 1
ATOM 663 N N . ARG A 1 89 ? 11.088 1.447 1.212 1.00 80.44 89 ARG A N 1
ATOM 664 C CA . ARG A 1 89 ? 11.326 0.835 2.525 1.00 80.44 89 ARG A CA 1
ATOM 665 C C . ARG A 1 89 ? 10.342 -0.293 2.822 1.00 80.44 89 ARG A C 1
ATOM 667 O O . ARG A 1 89 ? 10.770 -1.343 3.307 1.00 80.44 89 ARG A O 1
ATOM 674 N N . VAL A 1 90 ? 9.054 -0.084 2.542 1.00 82.19 90 VAL A N 1
ATOM 675 C CA . VAL A 1 90 ? 8.020 -1.121 2.660 1.00 82.19 90 VAL A CA 1
ATOM 676 C C . VAL A 1 90 ? 8.412 -2.306 1.794 1.00 82.19 90 VAL A C 1
ATOM 678 O O . VAL A 1 90 ? 8.517 -3.419 2.306 1.00 82.19 90 VAL A O 1
ATOM 681 N N . PHE A 1 91 ? 8.723 -2.055 0.519 1.00 81.56 91 PHE A N 1
ATOM 682 C CA . PHE A 1 91 ? 9.131 -3.083 -0.431 1.00 81.56 91 PHE A CA 1
ATOM 683 C C . PHE A 1 91 ? 10.328 -3.905 0.065 1.00 81.56 91 PHE A C 1
ATOM 685 O O . PHE A 1 91 ? 10.267 -5.137 0.093 1.00 81.56 91 PHE A O 1
ATOM 692 N N . ASP A 1 92 ? 11.399 -3.251 0.518 1.00 80.75 92 ASP A N 1
ATOM 693 C CA . ASP A 1 92 ? 12.603 -3.921 1.018 1.00 80.75 92 ASP A CA 1
ATOM 694 C C . ASP A 1 92 ? 12.301 -4.847 2.196 1.00 80.75 92 ASP A C 1
ATOM 696 O O . ASP A 1 92 ? 12.794 -5.979 2.236 1.00 80.75 92 ASP A O 1
ATOM 700 N N . ARG A 1 93 ? 11.426 -4.404 3.103 1.00 79.56 93 ARG A N 1
ATOM 701 C CA . ARG A 1 93 ? 11.007 -5.138 4.303 1.00 79.56 93 ARG A CA 1
ATOM 702 C C . ARG A 1 93 ? 10.050 -6.296 4.026 1.00 79.56 93 ARG A C 1
ATOM 704 O O . ARG A 1 93 ? 9.885 -7.148 4.899 1.00 79.56 93 ARG A O 1
ATOM 711 N N . MET A 1 94 ? 9.451 -6.372 2.836 1.00 80.12 94 MET A N 1
ATOM 712 C CA . MET A 1 94 ? 8.551 -7.473 2.494 1.00 80.12 94 MET A CA 1
ATOM 713 C C . MET A 1 94 ? 9.304 -8.810 2.445 1.00 80.12 94 MET A C 1
ATOM 715 O O . MET A 1 94 ? 10.288 -8.923 1.698 1.00 80.12 94 MET A O 1
ATOM 719 N N . PRO A 1 95 ? 8.816 -9.851 3.151 1.00 77.25 95 PRO A N 1
ATOM 720 C CA . PRO A 1 95 ? 9.447 -11.170 3.157 1.00 77.25 95 PRO A CA 1
ATOM 721 C C . PRO A 1 95 ? 9.323 -11.876 1.802 1.00 77.25 95 PRO A C 1
ATOM 723 O O . PRO A 1 95 ? 10.209 -12.635 1.414 1.00 77.25 95 PRO A O 1
ATOM 726 N N . LYS A 1 96 ? 8.239 -11.607 1.064 1.00 77.62 96 LYS A N 1
ATOM 727 C CA . LYS A 1 96 ? 7.994 -12.137 -0.27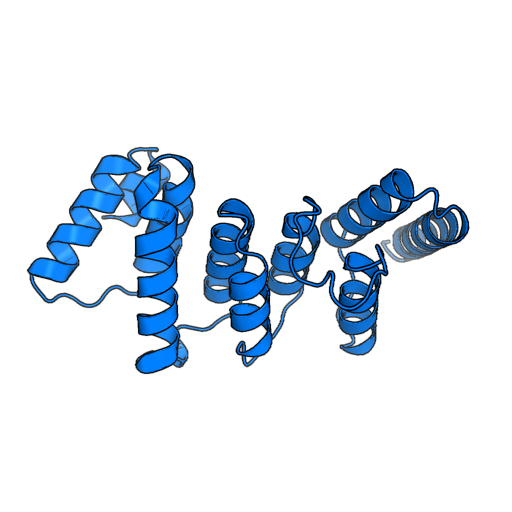7 1.00 77.62 96 LYS A CA 1
ATOM 728 C C . LYS A 1 96 ? 7.567 -11.007 -1.208 1.00 77.62 96 LYS A C 1
ATOM 730 O O . LYS A 1 96 ? 6.581 -10.322 -0.948 1.00 77.62 96 LYS A O 1
ATOM 735 N N . LYS A 1 97 ? 8.316 -10.840 -2.295 1.00 80.25 97 LYS A N 1
ATOM 736 C CA . LYS A 1 97 ? 8.056 -9.859 -3.351 1.00 80.25 97 LYS A CA 1
ATOM 737 C C . LYS A 1 97 ? 7.464 -10.603 -4.543 1.00 80.25 97 LYS A C 1
ATOM 739 O O . LYS A 1 97 ? 8.100 -11.500 -5.087 1.00 80.25 97 LYS A O 1
ATOM 744 N N . GLU A 1 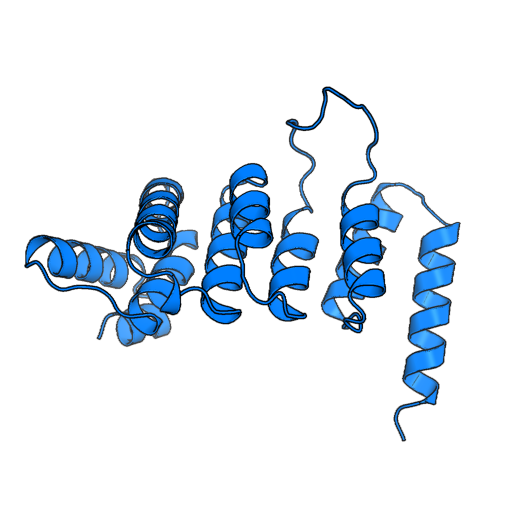98 ? 6.234 -10.267 -4.900 1.00 79.75 98 GLU A N 1
ATOM 745 C CA . GLU A 1 98 ? 5.508 -10.840 -6.039 1.00 79.75 98 GLU A CA 1
ATOM 746 C C . GLU A 1 98 ? 5.340 -9.795 -7.142 1.00 79.75 98 GLU A C 1
ATOM 748 O O . GLU A 1 98 ? 5.539 -8.601 -6.909 1.00 79.75 98 GLU A O 1
ATOM 753 N N . VAL A 1 99 ? 4.952 -10.227 -8.344 1.00 76.06 99 VAL A N 1
ATOM 754 C CA . VAL A 1 99 ? 4.779 -9.347 -9.515 1.00 76.06 99 VAL A CA 1
ATOM 755 C C . VAL A 1 99 ? 3.920 -8.121 -9.181 1.00 76.06 99 VAL A C 1
ATOM 757 O O . VAL A 1 99 ? 4.305 -7.003 -9.505 1.00 76.06 99 VAL A O 1
ATOM 760 N N . VAL A 1 100 ? 2.840 -8.294 -8.407 1.00 75.88 100 VAL A N 1
ATOM 761 C CA . VAL A 1 100 ? 1.975 -7.185 -7.961 1.00 75.88 100 VAL A CA 1
ATOM 762 C C . VAL A 1 100 ? 2.722 -6.121 -7.141 1.00 75.88 100 VAL A C 1
ATOM 764 O O . VAL A 1 100 ? 2.498 -4.928 -7.329 1.00 75.88 100 VAL A O 1
ATOM 767 N N . THR A 1 101 ? 3.665 -6.522 -6.284 1.00 75.75 101 THR A N 1
ATOM 768 C CA . THR A 1 101 ? 4.466 -5.591 -5.464 1.00 75.75 101 THR A CA 1
ATOM 769 C C . THR A 1 101 ? 5.547 -4.884 -6.279 1.00 75.75 101 THR A C 1
ATOM 771 O O . THR A 1 101 ? 5.782 -3.694 -6.081 1.00 75.75 101 THR A O 1
ATOM 774 N N . TRP A 1 102 ? 6.158 -5.583 -7.243 1.00 76.62 102 TRP A N 1
ATOM 775 C CA . TRP A 1 102 ? 7.092 -4.978 -8.196 1.00 76.62 102 TRP A CA 1
ATOM 776 C C . TRP A 1 102 ? 6.385 -3.953 -9.081 1.00 76.62 102 TRP A C 1
ATOM 778 O O . TRP A 1 102 ? 6.880 -2.843 -9.255 1.00 76.62 102 TRP A O 1
ATOM 788 N N . ASN A 1 103 ? 5.194 -4.289 -9.576 1.00 74.69 103 ASN A N 1
ATOM 789 C CA . ASN A 1 103 ? 4.380 -3.396 -10.392 1.00 74.69 103 ASN A CA 1
ATOM 790 C C . ASN A 1 103 ? 3.937 -2.153 -9.636 1.00 74.69 103 ASN A C 1
ATOM 792 O O . ASN A 1 103 ? 3.992 -1.061 -10.202 1.00 74.69 103 ASN A O 1
ATOM 796 N N . ALA A 1 104 ? 3.522 -2.304 -8.375 1.00 75.50 104 ALA A N 1
ATOM 797 C CA . ALA A 1 104 ? 3.184 -1.170 -7.524 1.00 75.50 104 ALA A CA 1
ATOM 798 C C . ALA A 1 104 ? 4.381 -0.212 -7.406 1.00 75.50 104 ALA A C 1
ATOM 800 O O . ALA A 1 104 ? 4.234 0.989 -7.628 1.00 75.50 104 ALA A O 1
ATOM 801 N N . LEU A 1 105 ? 5.589 -0.741 -7.173 1.00 75.56 105 LEU A N 1
ATOM 802 C CA . LEU A 1 105 ? 6.801 0.072 -7.074 1.00 75.56 105 LEU A CA 1
ATOM 803 C C . LEU A 1 105 ? 7.162 0.733 -8.418 1.00 75.56 105 LEU A C 1
ATOM 805 O O . LEU A 1 105 ? 7.389 1.940 -8.479 1.00 75.56 105 LEU A O 1
ATOM 809 N N . ILE A 1 106 ? 7.179 -0.026 -9.515 1.00 70.38 106 ILE A N 1
ATOM 810 C CA . ILE A 1 106 ? 7.565 0.451 -10.855 1.00 70.38 106 ILE A CA 1
ATOM 811 C C . ILE A 1 106 ? 6.589 1.507 -11.384 1.00 70.38 106 ILE A C 1
ATOM 813 O O . ILE A 1 106 ? 7.005 2.550 -11.886 1.00 70.38 106 ILE A O 1
ATOM 817 N N . THR A 1 107 ? 5.284 1.270 -11.243 1.00 68.38 107 THR A N 1
ATOM 818 C CA . THR A 1 107 ? 4.246 2.161 -11.784 1.00 68.38 107 THR A CA 1
ATOM 819 C C . THR A 1 107 ? 4.212 3.500 -11.052 1.00 68.38 107 THR A C 1
ATOM 821 O O . THR A 1 107 ? 3.919 4.529 -11.666 1.00 68.38 107 THR A O 1
ATOM 824 N N . ARG A 1 108 ? 4.517 3.510 -9.748 1.00 65.81 108 ARG A N 1
ATOM 825 C CA . ARG A 1 108 ? 4.445 4.716 -8.912 1.00 65.81 108 ARG A CA 1
ATOM 826 C C . ARG A 1 108 ? 5.709 5.566 -8.936 1.00 65.81 108 ARG A C 1
ATOM 828 O O . ARG A 1 108 ? 5.597 6.780 -8.802 1.00 65.81 108 ARG A O 1
ATOM 835 N N . ASN A 1 109 ? 6.865 4.995 -9.272 1.00 56.53 109 ASN A N 1
ATOM 836 C CA . ASN A 1 109 ? 8.094 5.747 -9.571 1.00 56.53 109 ASN A CA 1
ATOM 837 C C . ASN A 1 109 ? 8.018 6.594 -10.873 1.00 56.53 109 ASN A C 1
ATOM 839 O O . ASN A 1 109 ? 9.035 7.041 -11.397 1.00 56.53 109 ASN A O 1
ATOM 843 N N . LYS A 1 110 ? 6.815 6.854 -11.410 1.00 47.53 110 LYS A N 1
ATOM 844 C CA . LYS A 1 110 ? 6.574 7.665 -12.616 1.00 47.53 110 LYS A CA 1
ATOM 845 C C . LYS A 1 110 ? 6.831 9.170 -12.445 1.00 47.53 110 LYS A C 1
ATOM 847 O O . LYS A 1 110 ? 6.917 9.860 -13.459 1.00 47.53 110 LYS A O 1
ATOM 852 N N . HIS A 1 111 ? 6.950 9.689 -11.219 1.00 37.22 111 HIS A N 1
ATOM 853 C CA . HIS A 1 111 ? 7.206 11.113 -10.971 1.00 37.22 111 HIS A CA 1
ATOM 854 C C . HIS A 1 111 ? 8.622 11.352 -10.416 1.00 37.22 111 HIS A C 1
ATOM 8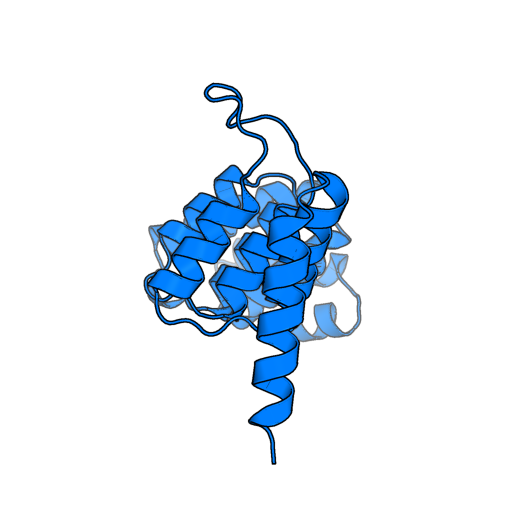56 O O . HIS A 1 111 ? 8.919 10.919 -9.304 1.00 37.22 111 HIS A O 1
ATOM 862 N N . PRO A 1 112 ? 9.498 12.060 -11.157 1.00 38.09 112 PRO A N 1
ATOM 863 C CA . PRO A 1 112 ? 10.857 12.345 -10.723 1.00 38.09 112 PRO A CA 1
ATOM 864 C C . PRO A 1 112 ? 10.840 13.505 -9.720 1.00 38.09 112 PRO A C 1
ATOM 866 O O . PRO A 1 112 ? 10.975 14.662 -10.108 1.00 38.09 112 PRO A O 1
ATOM 869 N N . CYS A 1 113 ? 10.670 13.223 -8.429 1.00 32.88 113 CYS A N 1
ATOM 870 C CA . CYS A 1 113 ? 10.885 14.222 -7.382 1.00 32.88 113 CYS A CA 1
ATOM 871 C C . CYS A 1 113 ? 11.982 13.769 -6.414 1.00 32.88 113 CYS A C 1
ATOM 873 O O . CYS A 1 113 ? 11.757 13.061 -5.441 1.00 32.88 113 CYS A O 1
ATOM 875 N N . GLU A 1 114 ? 13.195 14.213 -6.755 1.00 37.41 114 GLU A N 1
ATOM 876 C CA . GLU A 1 114 ? 14.212 14.766 -5.855 1.00 37.41 114 GLU A CA 1
ATOM 877 C C . GLU A 1 114 ? 14.365 14.108 -4.473 1.00 37.41 114 GLU A C 1
ATOM 879 O O . GLU A 1 114 ? 14.062 14.726 -3.456 1.00 37.41 114 GLU A O 1
ATOM 884 N N . ARG A 1 115 ? 14.952 12.904 -4.379 1.00 34.69 115 ARG A N 1
ATOM 885 C CA . ARG A 1 115 ? 15.678 12.543 -3.137 1.00 34.69 115 ARG A CA 1
ATOM 886 C C . ARG A 1 115 ? 16.852 11.577 -3.242 1.00 34.69 115 ARG A C 1
ATOM 888 O O . ARG A 1 115 ? 17.631 11.516 -2.296 1.00 34.69 115 ARG A O 1
ATOM 895 N N . TYR A 1 116 ? 17.091 10.949 -4.392 1.00 37.12 116 TYR A N 1
ATOM 896 C CA . TYR A 1 116 ? 18.377 10.290 -4.675 1.00 37.12 116 TYR A CA 1
ATOM 897 C C . TYR A 1 116 ? 19.372 11.195 -5.424 1.00 37.12 116 TYR A C 1
ATOM 899 O O . TYR A 1 116 ? 20.431 10.752 -5.861 1.00 37.12 116 TYR A O 1
ATOM 907 N N . ALA A 1 117 ? 19.109 12.507 -5.470 1.00 34.28 117 ALA A N 1
ATOM 908 C CA . ALA A 1 117 ? 19.987 13.538 -6.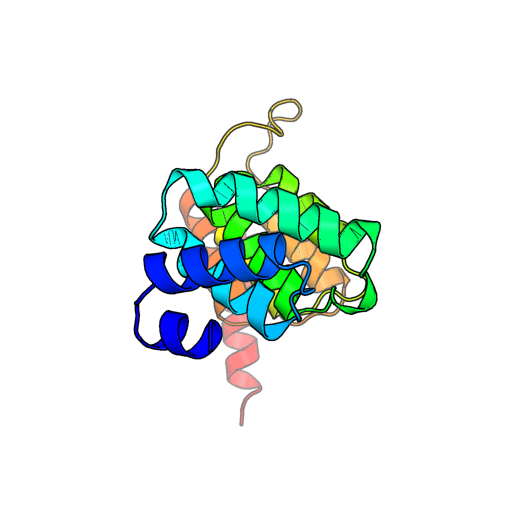033 1.00 34.28 117 ALA A CA 1
ATOM 909 C C . ALA A 1 117 ? 21.256 13.833 -5.196 1.00 34.28 117 ALA A C 1
ATOM 911 O O . ALA A 1 117 ? 21.768 14.950 -5.210 1.00 34.28 117 ALA A O 1
ATOM 912 N N . GLN A 1 118 ? 21.798 12.837 -4.487 1.00 36.25 118 GLN A N 1
ATOM 913 C CA . GLN A 1 118 ? 23.238 12.811 -4.206 1.00 36.25 118 GLN A CA 1
ATOM 914 C C . GLN A 1 118 ? 24.015 11.963 -5.223 1.00 36.25 118 GLN A C 1
ATOM 916 O O . GLN A 1 118 ? 25.227 12.113 -5.299 1.00 36.25 118 GLN A O 1
ATOM 921 N N . ASN A 1 119 ? 23.343 11.178 -6.076 1.00 33.00 119 ASN A N 1
ATOM 922 C CA . ASN A 1 119 ? 23.955 10.519 -7.229 1.00 33.00 119 ASN A CA 1
ATOM 923 C C . ASN A 1 119 ? 23.078 10.737 -8.466 1.00 33.00 119 ASN A C 1
ATOM 925 O O . ASN A 1 119 ? 22.112 10.021 -8.701 1.00 33.00 119 ASN A O 1
ATOM 929 N N . GLY A 1 120 ? 23.412 11.760 -9.254 1.00 33.94 120 GLY A N 1
ATOM 930 C CA . GLY A 1 120 ? 22.681 12.147 -10.459 1.00 33.94 120 GLY A CA 1
ATOM 931 C C . GLY A 1 120 ? 22.712 11.092 -11.565 1.00 33.94 120 GLY A C 1
ATOM 932 O O . GLY A 1 120 ? 23.512 11.194 -12.490 1.00 33.94 120 GLY A O 1
ATOM 933 N N . SER A 1 121 ? 21.808 10.117 -11.510 1.00 37.44 121 SER A N 1
ATOM 934 C CA . SER A 1 121 ? 21.503 9.258 -12.650 1.00 37.44 121 SER A CA 1
ATOM 935 C C . SER A 1 121 ? 20.002 9.032 -12.740 1.00 37.44 121 SER A C 1
ATOM 937 O O . SER A 1 121 ? 19.400 8.361 -11.912 1.00 37.44 121 SER A O 1
ATOM 939 N N . SER A 1 122 ? 19.388 9.586 -13.773 1.00 41.59 122 SER A N 1
ATOM 940 C CA . SER A 1 122 ? 17.955 9.545 -14.033 1.00 41.59 122 SER A CA 1
ATOM 941 C C . SER A 1 122 ? 17.498 8.212 -14.652 1.00 41.59 122 SER A C 1
ATOM 943 O O . SER A 1 122 ? 16.913 8.161 -15.729 1.00 41.59 122 SER A O 1
ATOM 945 N N . THR A 1 123 ? 17.827 7.109 -13.985 1.00 47.12 123 THR A N 1
ATOM 946 C CA . THR A 1 123 ? 17.665 5.731 -14.476 1.00 47.12 123 THR A CA 1
ATOM 947 C C . THR A 1 123 ? 17.087 4.827 -13.388 1.00 47.12 123 THR A C 1
ATOM 949 O O . THR A 1 123 ? 17.636 3.773 -13.131 1.00 47.12 123 THR A O 1
ATOM 952 N N . GLU A 1 124 ? 16.020 5.226 -12.694 1.00 56.81 124 GLU A N 1
ATOM 953 C CA . GLU A 1 124 ? 15.595 4.534 -11.458 1.00 56.81 124 GLU A CA 1
ATOM 954 C C . GLU A 1 124 ? 14.633 3.349 -11.675 1.00 56.81 124 GLU A C 1
ATOM 956 O O . GLU A 1 124 ? 14.657 2.400 -10.894 1.00 56.81 124 GLU A O 1
ATOM 961 N N . VAL A 1 125 ? 13.864 3.317 -12.772 1.00 55.75 125 VAL A N 1
ATOM 962 C CA . VAL A 1 125 ? 12.981 2.170 -13.095 1.00 55.75 125 VAL A CA 1
ATOM 963 C C . VAL A 1 125 ? 13.793 0.934 -13.524 1.00 55.75 125 VAL A C 1
ATOM 965 O O . VAL A 1 125 ? 13.489 -0.192 -13.140 1.00 55.75 125 VAL A O 1
ATOM 968 N N . MET A 1 126 ? 14.910 1.159 -14.214 1.00 59.12 126 MET A N 1
ATOM 969 C CA . MET A 1 126 ? 15.793 0.127 -14.771 1.00 59.12 126 MET A CA 1
ATOM 970 C C . MET A 1 126 ? 16.479 -0.781 -13.730 1.00 59.12 126 MET A C 1
ATOM 972 O O . MET A 1 126 ? 16.488 -1.997 -13.915 1.00 59.12 126 MET A O 1
ATOM 976 N N . PRO A 1 127 ? 17.070 -0.263 -12.635 1.00 64.06 127 PRO A N 1
ATOM 977 C CA . PRO A 1 127 ? 17.585 -1.068 -11.537 1.00 64.06 127 PRO A CA 1
ATOM 978 C C . PRO A 1 127 ? 16.503 -1.928 -10.897 1.00 64.06 127 PRO A C 1
ATOM 980 O O . PRO A 1 127 ? 16.769 -3.089 -10.608 1.00 64.06 127 PRO A O 1
ATOM 983 N N . VAL A 1 128 ? 15.292 -1.387 -10.712 1.00 63.84 128 VAL A N 1
ATOM 984 C CA . VAL A 1 128 ? 14.160 -2.119 -10.125 1.00 63.84 128 VAL A CA 1
ATOM 985 C C . VAL A 1 128 ? 13.703 -3.233 -11.067 1.00 63.84 128 VAL A C 1
ATOM 987 O O . VAL A 1 128 ? 13.562 -4.374 -10.631 1.00 63.84 128 VAL A O 1
ATOM 990 N N . PHE A 1 129 ? 13.580 -2.945 -12.365 1.00 63.53 129 PHE A N 1
ATOM 991 C CA . PHE A 1 129 ? 13.274 -3.936 -13.395 1.00 63.53 129 PHE A CA 1
ATOM 992 C C . PHE A 1 129 ? 14.345 -5.034 -13.481 1.00 63.53 129 PHE A C 1
ATOM 994 O O . PHE A 1 129 ? 14.031 -6.220 -13.434 1.00 63.53 129 PHE A O 1
ATOM 1001 N N . ASN A 1 130 ? 15.630 -4.674 -13.505 1.00 63.66 130 ASN A N 1
ATOM 1002 C CA . ASN A 1 130 ? 16.722 -5.651 -13.503 1.00 63.66 130 ASN A CA 1
ATOM 1003 C C . ASN A 1 130 ? 16.743 -6.504 -12.228 1.00 63.66 130 ASN A C 1
ATOM 1005 O O . ASN A 1 130 ? 17.072 -7.688 -12.291 1.00 63.66 130 ASN A O 1
ATOM 1009 N N . CYS A 1 131 ? 16.365 -5.934 -11.081 1.00 67.12 131 CYS A N 1
ATOM 1010 C CA . CYS A 1 131 ? 16.196 -6.684 -9.840 1.00 67.12 131 CYS A CA 1
ATOM 1011 C C . CYS A 1 131 ? 15.012 -7.661 -9.923 1.00 67.12 131 CYS A C 1
ATOM 1013 O O . CYS A 1 131 ? 15.135 -8.790 -9.456 1.00 67.12 131 CYS A O 1
ATOM 1015 N N . MET A 1 132 ? 13.906 -7.275 -10.568 1.00 65.94 132 MET A N 1
ATOM 1016 C CA . MET A 1 132 ? 12.754 -8.151 -10.820 1.00 65.94 132 MET A CA 1
ATOM 1017 C C . MET A 1 132 ? 13.132 -9.344 -11.714 1.00 65.94 132 MET A C 1
ATOM 1019 O O . MET A 1 132 ? 12.858 -10.493 -11.355 1.00 65.94 132 MET A O 1
ATOM 1023 N N . ILE A 1 133 ? 13.845 -9.091 -12.821 1.00 65.81 133 ILE A N 1
ATOM 1024 C CA . ILE A 1 133 ? 14.368 -10.142 -13.710 1.00 65.81 133 ILE A CA 1
ATOM 1025 C C . ILE A 1 133 ? 15.370 -11.038 -12.968 1.00 65.81 133 ILE A C 1
ATOM 1027 O O . ILE A 1 133 ? 15.298 -12.264 -13.052 1.00 65.81 133 ILE A O 1
ATOM 1031 N N . GLY A 1 134 ? 16.289 -10.444 -12.198 1.00 61.44 134 GLY A N 1
ATOM 1032 C CA . GLY A 1 134 ? 17.265 -11.171 -11.381 1.00 61.44 134 GLY A CA 1
ATOM 1033 C C . GLY A 1 134 ? 16.620 -12.029 -10.287 1.00 61.44 134 GLY A C 1
ATOM 1034 O O . GLY A 1 134 ? 17.127 -13.102 -9.963 1.00 61.44 134 GLY A O 1
ATOM 1035 N N . ALA A 1 135 ? 15.462 -11.608 -9.774 1.00 63.62 135 ALA A N 1
ATOM 1036 C CA . ALA A 1 135 ? 14.637 -12.360 -8.833 1.00 63.62 135 ALA A CA 1
ATOM 1037 C C . ALA A 1 135 ? 13.778 -13.453 -9.503 1.00 63.62 135 ALA A C 1
ATOM 1039 O O . ALA A 1 135 ? 12.928 -14.046 -8.840 1.00 63.62 135 ALA A O 1
ATOM 1040 N N . SER A 1 136 ? 13.986 -13.741 -10.797 1.00 65.25 136 SER A N 1
ATOM 1041 C CA . SER A 1 136 ? 13.221 -14.729 -11.583 1.00 65.25 136 SER A CA 1
ATOM 1042 C C . SER A 1 136 ? 11.708 -14.466 -11.618 1.00 65.25 136 SER A C 1
ATOM 1044 O O . SER A 1 136 ? 10.917 -15.393 -11.780 1.00 65.25 136 SER A O 1
ATOM 1046 N N . SER A 1 137 ? 11.296 -13.209 -11.441 1.00 67.50 137 SER A N 1
ATOM 1047 C CA . SER A 1 137 ? 9.897 -12.793 -11.558 1.00 67.50 137 SER A CA 1
ATOM 1048 C C . SER A 1 137 ? 9.638 -12.338 -12.991 1.00 67.50 137 SER A C 1
ATOM 1050 O O . SER A 1 137 ? 10.327 -11.444 -13.476 1.00 67.50 137 SER A O 1
ATOM 1052 N N . ASP A 1 138 ? 8.674 -12.961 -13.672 1.00 70.94 138 ASP A N 1
ATOM 1053 C CA . ASP A 1 138 ? 8.369 -12.628 -15.066 1.00 70.94 138 ASP A CA 1
ATOM 1054 C C . ASP A 1 138 ? 7.604 -11.293 -15.132 1.00 70.94 138 ASP A C 1
ATOM 1056 O O . ASP A 1 138 ? 6.567 -11.162 -14.470 1.00 70.94 138 ASP A O 1
ATOM 1060 N N . PRO A 1 139 ? 8.097 -10.291 -15.881 1.00 72.69 139 PRO A N 1
ATOM 1061 C CA . PRO A 1 139 ? 7.380 -9.047 -16.121 1.00 72.69 139 PRO A CA 1
ATOM 1062 C C . PRO A 1 139 ? 6.006 -9.309 -16.720 1.00 72.69 139 PRO A C 1
ATOM 1064 O O . PRO A 1 139 ? 5.857 -10.087 -17.666 1.00 72.69 139 PRO A O 1
ATOM 1067 N N . ASP A 1 140 ? 4.989 -8.617 -16.230 1.00 74.62 140 ASP A N 1
ATOM 1068 C CA . ASP A 1 140 ? 3.686 -8.608 -16.881 1.00 74.62 140 ASP A CA 1
ATOM 1069 C C . ASP A 1 140 ? 3.522 -7.374 -17.774 1.00 74.62 140 ASP A C 1
ATOM 1071 O O . ASP A 1 140 ? 4.425 -6.550 -17.933 1.00 74.62 140 ASP A O 1
ATOM 1075 N N . GLU A 1 141 ? 2.366 -7.274 -18.422 1.00 71.19 141 GLU A N 1
ATOM 1076 C CA . GLU A 1 141 ? 2.048 -6.166 -19.319 1.00 71.19 141 GLU A CA 1
ATOM 1077 C C . GLU A 1 141 ? 2.186 -4.800 -18.623 1.00 71.19 141 GLU A C 1
ATOM 1079 O O . GLU A 1 141 ? 2.681 -3.846 -19.223 1.00 71.19 141 GLU A O 1
ATOM 1084 N N . ILE A 1 142 ? 1.839 -4.716 -17.334 1.00 68.88 142 ILE A N 1
ATOM 1085 C CA . ILE A 1 142 ? 1.929 -3.486 -16.541 1.00 68.88 142 ILE A CA 1
ATOM 1086 C C . ILE A 1 142 ? 3.395 -3.113 -16.313 1.00 68.88 142 ILE A C 1
ATOM 1088 O O . ILE A 1 142 ? 3.762 -1.948 -16.498 1.00 68.88 142 ILE A O 1
ATOM 1092 N N . THR A 1 143 ? 4.248 -4.091 -15.985 1.00 67.94 143 THR A N 1
ATOM 1093 C CA . THR A 1 143 ? 5.697 -3.880 -15.872 1.00 67.94 143 THR A CA 1
ATOM 1094 C C . THR A 1 143 ? 6.275 -3.310 -17.174 1.00 67.94 143 THR A C 1
ATOM 1096 O O . THR A 1 143 ? 7.005 -2.318 -17.157 1.00 67.94 143 THR A O 1
ATOM 1099 N N . LEU A 1 144 ? 5.918 -3.909 -18.317 1.00 70.31 144 LEU A N 1
ATOM 1100 C CA . LEU A 1 144 ? 6.434 -3.521 -19.635 1.00 70.31 144 LEU A CA 1
ATOM 1101 C C . LEU A 1 144 ? 5.958 -2.128 -20.061 1.00 70.31 144 LEU A C 1
ATOM 1103 O O . LEU A 1 144 ? 6.735 -1.356 -20.623 1.00 70.31 144 LEU A O 1
ATOM 1107 N N . ILE A 1 145 ? 4.703 -1.779 -19.763 1.00 69.75 145 ILE A N 1
ATOM 1108 C CA . ILE A 1 145 ? 4.169 -0.431 -19.982 1.00 69.75 145 ILE A CA 1
ATOM 1109 C C . ILE A 1 145 ? 4.944 0.589 -19.136 1.00 69.75 145 ILE A C 1
ATOM 1111 O O . ILE A 1 145 ? 5.334 1.639 -19.652 1.00 69.75 145 ILE A O 1
ATOM 1115 N N . GLY A 1 146 ? 5.198 0.291 -17.857 1.00 66.06 146 GLY A N 1
ATOM 1116 C CA . GLY A 1 146 ? 6.001 1.139 -16.969 1.00 66.06 146 GLY A CA 1
ATOM 1117 C C . GLY A 1 146 ? 7.402 1.413 -17.525 1.00 66.06 146 GLY A C 1
ATOM 1118 O O . GLY A 1 146 ? 7.818 2.571 -17.612 1.00 66.06 146 GLY A O 1
ATOM 1119 N N . GLU A 1 147 ? 8.078 0.363 -17.992 1.00 66.94 147 GLU A N 1
ATOM 1120 C CA . GLU A 1 147 ? 9.408 0.447 -18.603 1.00 66.94 147 GLU A CA 1
ATOM 1121 C C . GLU A 1 147 ? 9.402 1.247 -19.919 1.00 66.94 147 GLU A C 1
ATOM 1123 O O . GLU A 1 147 ? 10.262 2.100 -20.156 1.00 66.94 147 GLU A O 1
ATOM 1128 N N . LEU A 1 148 ? 8.388 1.044 -20.770 1.00 65.81 148 LEU A N 1
ATOM 1129 C CA . LEU A 1 148 ? 8.211 1.811 -22.006 1.00 65.81 148 LEU A CA 1
ATOM 1130 C C . LEU A 1 148 ? 8.054 3.305 -21.725 1.00 65.81 148 LEU A C 1
ATOM 1132 O O . LEU A 1 148 ? 8.716 4.115 -22.376 1.00 65.81 148 LEU A O 1
ATOM 1136 N N . PHE A 1 149 ? 7.245 3.683 -20.732 1.00 62.94 149 PHE A N 1
ATOM 1137 C CA . PHE A 1 149 ? 7.096 5.084 -20.328 1.00 62.94 149 PHE A CA 1
ATOM 1138 C C . PHE A 1 149 ? 8.414 5.691 -19.829 1.00 62.94 149 PHE A C 1
ATOM 1140 O O . PHE A 1 149 ? 8.732 6.829 -20.190 1.00 62.94 149 PHE A O 1
ATOM 1147 N N . ALA A 1 150 ? 9.202 4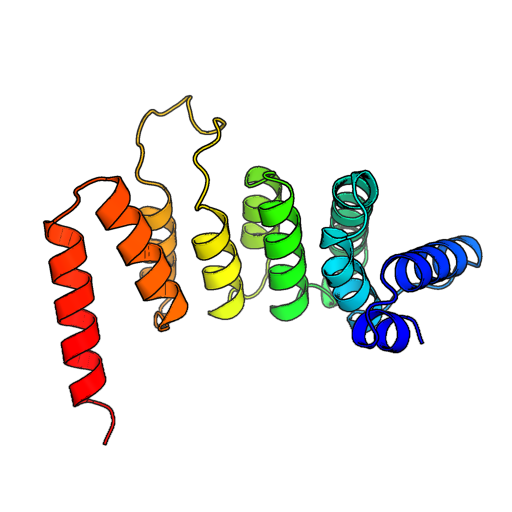.942 -19.053 1.00 61.31 150 ALA A N 1
ATOM 1148 C CA . ALA A 1 150 ? 10.530 5.377 -18.625 1.00 61.31 150 ALA A CA 1
ATOM 1149 C C . ALA A 1 150 ? 11.464 5.597 -19.830 1.00 61.31 150 ALA A C 1
ATOM 1151 O O . ALA A 1 150 ? 12.108 6.643 -19.940 1.00 61.31 150 ALA A O 1
ATOM 1152 N N . SER A 1 151 ? 11.471 4.666 -20.790 1.00 62.88 151 SER A N 1
ATOM 1153 C CA . SER A 1 151 ? 12.298 4.761 -21.999 1.00 62.88 151 SER A CA 1
ATOM 1154 C C . SER A 1 151 ? 11.896 5.916 -22.927 1.00 62.88 151 SER A C 1
ATOM 1156 O O . SER A 1 151 ? 12.769 6.587 -23.483 1.00 62.88 151 SER A O 1
ATOM 1158 N N . ALA A 1 152 ? 10.592 6.193 -23.049 1.00 63.38 152 ALA A N 1
ATOM 1159 C CA . ALA A 1 152 ? 10.044 7.289 -23.846 1.00 63.38 152 ALA A CA 1
ATOM 1160 C C . ALA A 1 152 ? 10.380 8.658 -23.240 1.00 63.38 152 ALA A C 1
ATOM 1162 O O . ALA A 1 152 ? 10.678 9.601 -23.971 1.00 63.38 152 ALA A O 1
ATOM 1163 N N . SER A 1 153 ? 10.395 8.747 -21.909 1.00 56.81 153 SER A N 1
ATOM 1164 C CA . SER A 1 153 ? 10.733 9.976 -21.181 1.00 56.81 153 SER A CA 1
ATOM 1165 C C . SER A 1 153 ? 12.231 10.306 -21.251 1.00 56.81 153 SER A C 1
ATOM 1167 O O . SER A 1 153 ? 12.600 11.476 -21.191 1.00 56.81 153 SER A O 1
ATOM 1169 N N . PHE A 1 154 ? 13.089 9.291 -21.426 1.00 54.78 154 PHE A N 1
ATOM 1170 C CA . PHE A 1 154 ? 14.553 9.433 -21.471 1.00 54.78 154 PHE A CA 1
ATOM 1171 C C . PHE A 1 154 ? 15.195 9.263 -22.853 1.00 54.78 154 PHE A C 1
ATOM 1173 O O . PHE A 1 154 ? 16.415 9.372 -22.979 1.00 54.78 154 PHE A O 1
ATOM 1180 N N . GLY A 1 155 ? 14.412 9.001 -23.903 1.00 54.97 155 GLY A N 1
ATOM 1181 C CA . GLY A 1 155 ? 14.941 8.771 -25.252 1.00 54.97 155 GLY A CA 1
ATOM 1182 C C . GLY A 1 155 ? 15.806 7.506 -25.371 1.00 54.97 155 GLY A C 1
ATOM 1183 O O . GLY A 1 155 ? 16.641 7.403 -26.273 1.00 54.97 155 GLY A O 1
ATOM 1184 N N . ALA A 1 156 ? 15.621 6.531 -24.475 1.00 60.69 156 ALA A N 1
ATOM 1185 C CA . ALA A 1 156 ? 16.403 5.297 -24.416 1.00 60.69 156 ALA A CA 1
ATOM 1186 C C . ALA A 1 156 ? 15.944 4.281 -25.486 1.00 60.69 156 ALA A C 1
ATOM 1188 O O . ALA A 1 156 ? 15.355 3.240 -25.196 1.00 60.69 156 ALA A O 1
ATOM 1189 N N . LEU A 1 157 ? 16.232 4.586 -26.755 1.00 58.38 157 LEU A N 1
ATOM 1190 C CA . LEU A 1 157 ? 15.838 3.811 -27.944 1.00 58.38 157 LEU A CA 1
ATOM 1191 C C . LEU A 1 157 ? 16.300 2.343 -27.941 1.00 58.38 157 LEU A C 1
ATOM 1193 O O . LEU A 1 157 ? 15.641 1.490 -28.533 1.00 58.38 157 LEU A O 1
ATOM 1197 N N . SER A 1 158 ? 17.440 2.034 -27.321 1.00 55.88 158 SER A N 1
ATOM 1198 C CA . SER A 1 158 ? 17.953 0.660 -27.225 1.00 55.88 158 SER A CA 1
ATOM 1199 C C . SER A 1 158 ? 17.083 -0.223 -26.332 1.00 55.88 158 SER A C 1
ATOM 1201 O O . SER A 1 158 ? 16.926 -1.408 -26.617 1.00 55.88 158 SER A O 1
ATOM 1203 N N . LEU A 1 159 ? 16.489 0.357 -25.290 1.00 60.09 159 LEU A N 1
ATOM 1204 C CA . LEU A 1 159 ? 15.631 -0.355 -24.356 1.00 60.09 159 LEU A CA 1
ATOM 1205 C C . LEU A 1 159 ? 14.227 -0.565 -24.919 1.00 60.09 159 LEU A C 1
ATOM 1207 O O . LEU A 1 159 ? 13.702 -1.668 -24.819 1.00 60.09 159 LEU A O 1
ATOM 1211 N N . GLY A 1 160 ? 13.653 0.449 -25.578 1.00 64.44 160 GLY A N 1
ATOM 1212 C CA . GLY A 1 160 ? 12.364 0.299 -26.262 1.00 64.44 160 GLY A CA 1
ATOM 1213 C C . GLY A 1 160 ? 12.381 -0.868 -27.257 1.00 64.44 160 GLY A C 1
ATOM 1214 O O . GLY A 1 160 ? 11.471 -1.691 -27.263 1.00 64.44 160 GLY A O 1
ATOM 1215 N N . LYS A 1 161 ? 13.487 -1.028 -28.001 1.00 66.44 161 LYS A N 1
ATOM 1216 C CA . LYS A 1 161 ? 13.710 -2.181 -28.892 1.00 66.44 161 LYS A CA 1
ATOM 1217 C C . LYS A 1 161 ? 13.806 -3.515 -28.153 1.00 66.44 161 LYS A C 1
ATOM 1219 O O . LYS A 1 161 ? 13.372 -4.537 -28.681 1.00 66.44 161 LYS A O 1
ATOM 1224 N N . TRP A 1 162 ? 14.402 -3.533 -26.961 1.00 67.38 162 TRP A N 1
ATOM 1225 C CA . TRP A 1 162 ? 14.488 -4.743 -26.143 1.00 67.38 162 TRP A CA 1
ATOM 1226 C C . TRP A 1 162 ? 13.106 -5.158 -25.631 1.00 67.38 162 TRP A C 1
ATOM 1228 O O . TRP A 1 162 ? 12.742 -6.321 -25.786 1.00 67.38 162 TRP A O 1
ATOM 1238 N N . VAL A 1 163 ? 12.310 -4.208 -25.126 1.00 66.88 163 VAL A N 1
ATOM 1239 C CA . VAL A 1 163 ? 10.929 -4.456 -24.678 1.00 66.88 163 VAL A CA 1
ATOM 1240 C C . VAL A 1 163 ? 10.059 -4.947 -25.835 1.00 66.88 163 VAL A C 1
ATOM 1242 O O . VAL A 1 163 ? 9.353 -5.940 -25.688 1.00 66.88 163 VAL A O 1
ATOM 1245 N N . GLU A 1 164 ? 10.166 -4.325 -27.010 1.00 67.81 164 GLU A N 1
ATOM 1246 C CA . GLU A 1 164 ? 9.457 -4.750 -28.224 1.00 67.81 164 GLU A CA 1
ATOM 1247 C C . GLU A 1 164 ? 9.853 -6.176 -28.653 1.00 67.81 164 GLU A C 1
ATOM 1249 O O . GLU A 1 164 ? 8.998 -6.997 -28.999 1.00 67.81 164 GLU A O 1
ATOM 1254 N N . THR A 1 165 ? 11.145 -6.514 -28.562 1.00 70.25 165 THR A N 1
ATOM 1255 C CA . THR A 1 165 ? 11.654 -7.864 -28.860 1.00 70.25 165 THR A CA 1
ATOM 1256 C C . THR A 1 165 ? 11.151 -8.892 -27.846 1.00 70.25 165 THR A C 1
ATOM 1258 O O . THR A 1 165 ? 10.733 -9.981 -28.237 1.00 70.25 165 THR A O 1
ATOM 1261 N N . TYR A 1 166 ? 11.171 -8.554 -26.557 1.00 71.06 166 TYR A N 1
ATOM 1262 C CA . TYR A 1 166 ? 10.701 -9.415 -25.475 1.00 71.06 166 TYR A CA 1
ATOM 1263 C C . TYR A 1 166 ? 9.185 -9.665 -25.574 1.00 71.06 166 TYR A C 1
ATOM 1265 O O . TYR A 1 166 ? 8.752 -10.818 -25.546 1.00 71.06 166 TYR A O 1
ATOM 1273 N N . ALA A 1 167 ? 8.383 -8.621 -25.814 1.00 70.56 167 ALA A N 1
ATOM 1274 C CA . ALA A 1 167 ? 6.941 -8.741 -26.046 1.00 70.56 167 ALA A CA 1
ATOM 1275 C C . ALA A 1 167 ? 6.632 -9.636 -27.263 1.00 70.56 167 ALA A C 1
ATOM 1277 O O . ALA A 1 167 ? 5.833 -10.567 -27.165 1.00 70.56 167 ALA A O 1
ATOM 1278 N N . SER A 1 168 ? 7.359 -9.442 -28.370 1.00 72.25 168 SER A N 1
ATOM 1279 C CA . SER A 1 168 ? 7.223 -10.259 -29.587 1.00 72.25 168 SER A CA 1
ATOM 1280 C C . SER A 1 168 ? 7.589 -11.735 -29.380 1.00 72.25 168 SER A C 1
ATOM 1282 O O . SER A 1 168 ? 7.080 -12.612 -30.079 1.00 72.25 168 SER A O 1
ATOM 1284 N N . GLN A 1 169 ? 8.513 -12.040 -28.463 1.00 72.50 169 GLN A N 1
ATOM 1285 C CA . GLN A 1 169 ? 8.875 -13.420 -28.118 1.00 72.50 169 GLN A CA 1
ATOM 1286 C C . GLN A 1 169 ? 7.813 -14.082 -27.236 1.00 72.50 169 GLN A C 1
ATOM 1288 O O . GLN A 1 169 ? 7.541 -15.269 -27.410 1.00 72.50 169 GLN A O 1
ATOM 1293 N N . ARG A 1 170 ? 7.183 -13.318 -26.339 1.00 68.31 170 ARG A N 1
ATOM 1294 C CA . ARG A 1 170 ? 6.122 -13.799 -25.450 1.00 68.31 170 ARG A CA 1
ATOM 1295 C C . ARG A 1 170 ? 4.831 -14.131 -26.201 1.00 68.31 170 ARG A C 1
ATOM 1297 O O . ARG A 1 170 ? 4.275 -15.199 -25.969 1.00 68.31 170 ARG A O 1
ATOM 1304 N N . GLU A 1 171 ? 4.409 -13.293 -27.152 1.00 63.56 171 GLU A N 1
ATOM 1305 C CA . GLU A 1 171 ? 3.234 -13.568 -28.005 1.00 63.56 171 GLU A CA 1
ATOM 1306 C C . GLU A 1 171 ? 3.378 -14.856 -28.830 1.00 63.56 171 GLU A C 1
ATOM 1308 O O . GLU A 1 171 ? 2.391 -15.506 -29.161 1.00 63.56 171 GLU A O 1
ATOM 1313 N N . ARG A 1 172 ? 4.612 -15.272 -29.144 1.00 60.19 172 ARG A N 1
ATOM 1314 C CA . ARG A 1 172 ? 4.882 -16.527 -29.866 1.00 60.19 172 ARG A CA 1
ATOM 1315 C C . ARG A 1 172 ? 4.802 -17.778 -28.988 1.00 60.19 172 ARG A C 1
ATOM 1317 O O . ARG A 1 172 ? 4.826 -18.881 -29.527 1.00 60.19 172 ARG A O 1
ATOM 1324 N N . LEU A 1 173 ? 4.768 -17.621 -27.665 1.00 54.50 173 LEU A N 1
ATOM 1325 C CA . LEU A 1 173 ? 4.764 -18.716 -26.689 1.00 54.50 173 LEU A CA 1
ATOM 1326 C C . LEU A 1 173 ? 3.378 -18.970 -26.078 1.00 54.50 173 LEU A C 1
ATOM 1328 O O . LEU A 1 173 ? 3.193 -19.984 -25.407 1.00 54.50 173 LEU A O 1
ATOM 1332 N N . THR A 1 174 ? 2.403 -18.093 -26.322 1.00 46.94 174 THR A N 1
ATOM 1333 C CA . THR A 1 174 ? 0.992 -18.320 -25.989 1.00 46.94 174 THR A CA 1
ATOM 1334 C C . THR A 1 174 ? 0.296 -19.045 -27.154 1.00 46.94 174 THR A C 1
ATOM 1336 O O . THR A 1 174 ? 0.287 -18.490 -28.253 1.00 46.94 174 THR A O 1
ATOM 1339 N N . PRO A 1 175 ? -0.215 -20.278 -26.959 1.00 45.84 175 PRO A N 1
ATOM 1340 C CA . PRO A 1 175 ? -0.843 -21.082 -28.013 1.00 45.84 175 PRO A CA 1
ATOM 1341 C C . PRO A 1 175 ? -2.204 -20.553 -28.480 1.00 45.84 175 PRO A C 1
ATOM 1343 O O . PRO A 1 175 ? -2.914 -19.920 -27.665 1.00 45.84 175 PRO A O 1
#

Sequence (175 aa):
MISGYSQMGYAAEAVELFGRMREDGFEPDEITLVSVLGECEDVGDLRLTLGSWTEEFVMGNKMELMNSYMGSALIDMDGKCGDLVSAGRVFDRMPKKEVVTWNALITRNKHPCERYAQNGSSTEVMPVFNCMIGASSDPDEITLIGELFASASFGALSLGKWVETYASQRERLTP